Protein AF-A0A5D2RDF8-F1 (afdb_monomer)

Nearest PDB structures (foldseek):
  3jag-assembly1_O  TM=9.679E-01  e=6.924E-06  Oryctolagus cuniculus
  9axv-assembly1_Ba  TM=9.792E-01  e=3.289E-05  Schizosaccharomyces pombe
  8ove-assembly1_BO  TM=9.794E-01  e=1.372E-04  Trypanosoma brucei brucei
  6az3-assembly1_H  TM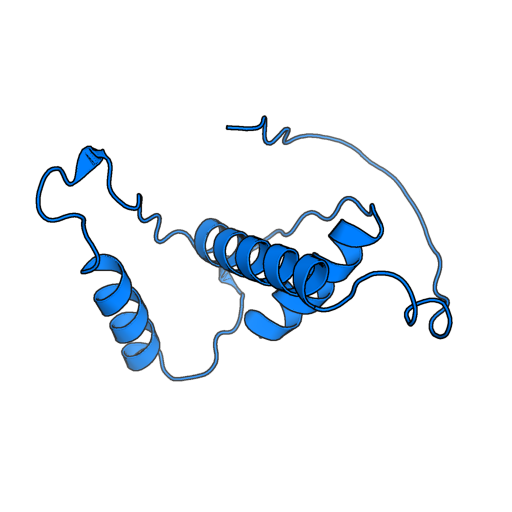=9.791E-01  e=1.562E-04  Leishmania donovani
  6zj3-assembly1_LW  TM=9.585E-01  e=4.711E-04  Euglena gracilis

Foldseek 3Di:
DLLVVLLVVLVCVVVVHDDDDPDLVPDDDPDDPVVVVVVLVVVVPDADPPDRVPTD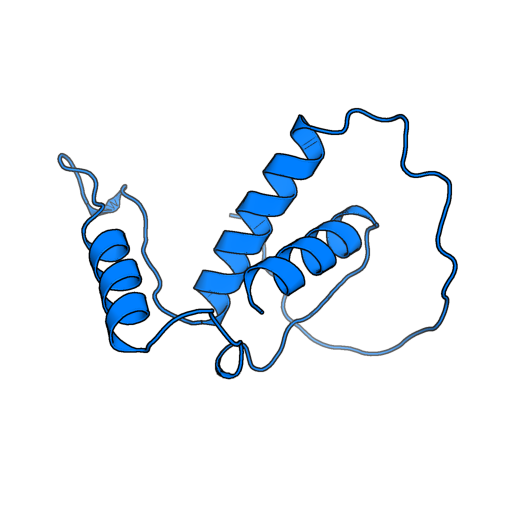DDDPDSVVVSVVSNVVNNVVCVVPDDDDPDPDDDDDDDDDDDDDDDDPDDD

InterPro domains:
  IPR005822 Large ribosomal subunit protein uL13 [PF00572] (2-73)
  IPR005822 Large ribosomal subunit protein uL13 [PTHR11545] (1-73)
  IPR036899 Large ribosomal subunit protein uL13 superfamily [G3DSA:3.90.1180.10] (1-76)
  IPR036899 Large ribosomal subunit protein uL13 superfamily [SSF52161] (1-73)

Organism: Gossypium tomentosum (NCBI:txid34277)

Mean predicted aligned error: 11.72 Å

Radius of gyration: 17.09 Å; Cα contacts (8 Å, |Δi|>4): 47; chains: 1; bounding box: 38×40×43 Å

pLDDT: mean 71.11, std 22.41, range [23.88, 92.69]

Structure (mmCIF, N/CA/C/O backbone):
data_AF-A0A5D2RDF8-F1
#
_entry.id   AF-A0A5D2RDF8-F1
#
loop_
_atom_site.group_PDB
_atom_site.id
_atom_site.type_symbol
_atom_site.label_atom_id
_atom_site.label_alt_id
_atom_site.label_comp_id
_atom_site.label_asym_id
_atom_site.label_entity_id
_atom_site.label_seq_id
_atom_site.pdbx_PDB_ins_code
_atom_site.Cartn_x
_atom_site.Cartn_y
_atom_site.Cartn_z
_atom_site.occupancy
_atom_site.B_iso_or_equiv
_atom_site.auth_seq_id
_atom_site.auth_comp_id
_atom_site.auth_asym_id
_atom_site.auth_atom_id
_atom_site.pdbx_PDB_model_num
ATOM 1 N N . MET A 1 1 ? 1.050 11.620 -0.627 1.00 80.50 1 MET A N 1
ATOM 2 C CA . MET A 1 1 ? 2.307 10.833 -0.672 1.00 80.50 1 MET A CA 1
ATOM 3 C C . MET A 1 1 ? 2.072 9.490 -0.003 1.00 80.50 1 MET A C 1
ATOM 5 O O . MET A 1 1 ? 1.679 9.496 1.160 1.00 80.50 1 MET A O 1
ATOM 9 N N . LEU A 1 2 ? 2.315 8.379 -0.709 1.00 85.56 2 LEU A N 1
ATOM 10 C CA . LEU A 1 2 ? 1.981 7.010 -0.270 1.00 85.56 2 LEU A CA 1
ATOM 11 C C . LEU A 1 2 ? 2.481 6.668 1.146 1.00 85.56 2 LEU A C 1
ATOM 13 O O . LEU A 1 2 ? 1.702 6.219 1.978 1.00 85.56 2 LEU A O 1
ATOM 17 N N . GLY A 1 3 ? 3.755 6.942 1.450 1.00 86.38 3 GLY A N 1
ATOM 18 C CA . GLY A 1 3 ? 4.330 6.633 2.767 1.00 86.38 3 GLY A CA 1
ATOM 19 C C . GLY A 1 3 ? 3.732 7.454 3.914 1.00 86.38 3 GLY A C 1
ATOM 20 O O . GLY A 1 3 ? 3.440 6.908 4.970 1.00 86.38 3 GLY A O 1
ATOM 21 N N . ARG A 1 4 ? 3.479 8.752 3.695 1.00 87.50 4 ARG A N 1
ATOM 22 C CA . ARG A 1 4 ? 2.877 9.626 4.721 1.00 87.50 4 ARG A CA 1
ATOM 23 C C . ARG A 1 4 ? 1.437 9.224 5.032 1.00 87.50 4 ARG A C 1
ATOM 25 O O . ARG A 1 4 ? 1.056 9.180 6.194 1.00 87.50 4 ARG A O 1
ATOM 32 N N . LEU A 1 5 ? 0.667 8.903 3.991 1.00 86.62 5 LEU A N 1
ATOM 33 C CA . LEU A 1 5 ? -0.696 8.399 4.134 1.00 86.62 5 LEU A CA 1
ATOM 34 C C . LEU A 1 5 ? -0.699 7.088 4.934 1.00 86.62 5 LEU A C 1
ATOM 36 O O . LEU A 1 5 ? -1.469 6.951 5.875 1.00 86.62 5 LEU A O 1
ATOM 40 N N . ALA A 1 6 ? 0.206 6.158 4.613 1.00 88.25 6 ALA A N 1
ATOM 41 C CA . ALA A 1 6 ? 0.295 4.872 5.300 1.00 88.25 6 ALA A CA 1
ATOM 42 C C . ALA A 1 6 ? 0.620 5.005 6.798 1.00 88.25 6 ALA A C 1
ATOM 44 O O . ALA A 1 6 ? 0.042 4.276 7.596 1.00 88.25 6 ALA A O 1
ATOM 45 N N . SER A 1 7 ? 1.492 5.940 7.195 1.00 86.56 7 SER A N 1
ATOM 46 C CA . SER A 1 7 ? 1.793 6.193 8.613 1.00 86.56 7 SER A CA 1
ATOM 47 C C . SER A 1 7 ? 0.580 6.692 9.398 1.00 86.56 7 SER A C 1
ATOM 49 O O . SER A 1 7 ? 0.355 6.241 10.517 1.00 86.56 7 SER A O 1
ATOM 51 N N . ILE A 1 8 ? -0.209 7.594 8.808 1.00 87.12 8 ILE A N 1
ATOM 52 C CA . ILE A 1 8 ? -1.426 8.121 9.439 1.00 87.12 8 ILE A CA 1
ATOM 53 C C . ILE A 1 8 ? -2.470 7.007 9.545 1.00 87.12 8 ILE A C 1
ATOM 55 O O . ILE A 1 8 ? -2.981 6.746 10.627 1.00 87.12 8 ILE A O 1
ATOM 59 N N . LEU A 1 9 ? -2.707 6.274 8.452 1.00 85.50 9 LEU A N 1
ATOM 60 C CA . LEU A 1 9 ? -3.643 5.149 8.435 1.00 85.50 9 LEU A CA 1
ATOM 61 C C . LEU A 1 9 ? -3.263 4.061 9.444 1.00 85.50 9 LEU A C 1
ATOM 63 O O . LEU A 1 9 ? -4.131 3.544 10.134 1.00 85.50 9 LEU A O 1
ATOM 67 N N . ALA A 1 10 ? -1.975 3.734 9.572 1.00 87.25 10 ALA A N 1
ATOM 68 C CA . ALA A 1 10 ? -1.510 2.772 10.567 1.00 87.25 10 ALA A CA 1
ATOM 69 C C . ALA A 1 10 ? -1.820 3.238 11.997 1.00 87.25 10 ALA A C 1
ATOM 71 O O . ALA A 1 10 ? -2.200 2.422 12.835 1.00 87.25 10 ALA A O 1
ATOM 72 N N . LYS A 1 11 ? -1.699 4.543 12.273 1.00 84.62 11 LYS A N 1
ATOM 73 C CA . LYS A 1 11 ? -2.011 5.086 13.594 1.00 84.62 11 LYS A CA 1
ATOM 74 C C . LYS A 1 11 ? -3.508 5.039 13.893 1.00 84.62 11 LYS A C 1
ATOM 76 O O . LYS A 1 11 ? -3.874 4.605 14.980 1.00 84.62 11 LYS A O 1
ATOM 81 N N . GLU A 1 12 ? -4.353 5.406 12.933 1.00 84.56 12 GLU A N 1
ATOM 82 C CA . GLU A 1 12 ? -5.808 5.335 13.113 1.00 84.56 12 GLU A CA 1
ATOM 83 C C . GLU A 1 12 ? -6.302 3.894 13.297 1.00 84.56 12 GLU A C 1
ATOM 85 O O . GLU A 1 12 ? -7.159 3.638 14.142 1.00 84.56 12 GLU A O 1
ATOM 90 N N . LEU A 1 13 ? -5.693 2.932 12.595 1.00 85.06 13 LEU A N 1
ATOM 91 C CA . LEU A 1 13 ? -5.985 1.509 12.786 1.00 85.06 13 LEU A CA 1
ATOM 92 C C . LEU A 1 13 ? -5.615 1.023 14.196 1.00 85.06 13 LEU A C 1
ATOM 94 O O . LEU A 1 13 ? -6.392 0.292 14.805 1.00 85.06 13 LEU A O 1
ATOM 98 N N . LEU A 1 14 ? -4.471 1.453 14.743 1.00 85.06 14 LEU A N 1
ATOM 99 C CA . LEU A 1 14 ? -4.063 1.121 16.118 1.00 85.06 14 LEU A CA 1
ATOM 100 C C . LEU A 1 14 ? -4.931 1.809 17.179 1.00 85.06 14 LEU A C 1
ATOM 102 O O . LEU A 1 14 ? -5.131 1.260 18.258 1.00 85.06 14 LEU A O 1
ATOM 106 N N . ASN A 1 15 ? -5.481 2.983 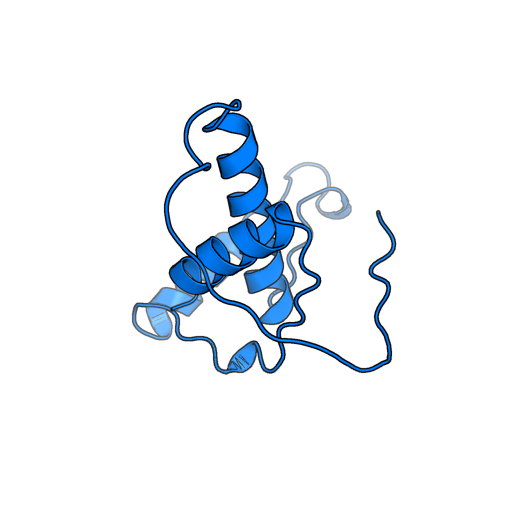16.869 1.00 85.00 15 ASN A N 1
ATOM 107 C CA . ASN A 1 15 ? -6.469 3.652 17.715 1.00 85.00 15 ASN A CA 1
ATOM 108 C C . ASN A 1 15 ? -7.848 2.952 17.674 1.00 85.00 15 ASN A C 1
ATOM 110 O O . ASN A 1 15 ? -8.772 3.388 18.357 1.00 85.00 15 ASN A O 1
ATOM 114 N N . GLY A 1 16 ? -8.006 1.887 16.875 1.00 82.31 16 GLY A N 1
ATOM 115 C CA . GLY A 1 16 ? -9.248 1.124 16.744 1.00 82.31 16 GLY A CA 1
ATOM 116 C C . GLY A 1 16 ? -10.264 1.732 15.775 1.00 82.31 16 GLY A C 1
ATOM 117 O O . GLY A 1 16 ? -11.418 1.300 15.751 1.00 82.31 16 GLY A O 1
ATOM 118 N N . GLN A 1 17 ? -9.870 2.719 14.964 1.00 84.00 17 GLN A N 1
ATOM 119 C CA . GLN A 1 17 ? -10.754 3.309 13.961 1.00 84.00 17 GLN A CA 1
ATOM 120 C C . GLN A 1 17 ? -10.821 2.432 12.708 1.00 84.00 17 GLN A C 1
ATOM 122 O O . GLN A 1 17 ? -9.809 1.968 12.179 1.00 84.00 17 GLN A O 1
ATOM 127 N N . LYS A 1 18 ? -12.036 2.224 12.193 1.00 82.19 18 LYS A N 1
ATOM 128 C CA . LYS A 1 18 ? -12.260 1.518 10.927 1.00 82.19 18 LYS A CA 1
ATOM 129 C C . LYS A 1 18 ? -12.132 2.513 9.779 1.00 82.19 18 LYS A C 1
ATOM 131 O O . LYS A 1 18 ? -12.977 3.390 9.633 1.00 82.19 18 LYS A O 1
ATOM 136 N N . VAL A 1 19 ? -11.090 2.363 8.964 1.00 80.12 19 VAL A N 1
ATOM 137 C CA . VAL A 1 19 ? -10.798 3.274 7.849 1.00 80.12 19 VAL A CA 1
ATOM 138 C C . VAL A 1 19 ? -10.877 2.530 6.520 1.00 80.12 19 VAL A C 1
ATOM 140 O O . VAL A 1 19 ? -10.296 1.457 6.366 1.00 80.12 19 VAL A O 1
ATOM 143 N N . VAL A 1 20 ? -11.575 3.119 5.546 1.00 85.56 20 VAL A N 1
ATOM 144 C CA . VAL A 1 20 ? -11.679 2.608 4.173 1.00 85.56 20 VAL A CA 1
ATOM 145 C C . VAL A 1 20 ? -10.988 3.588 3.232 1.00 85.56 20 VAL A C 1
ATOM 147 O O . VAL A 1 20 ? -11.275 4.783 3.248 1.00 85.56 20 VAL A O 1
ATOM 150 N N . VAL A 1 21 ? -10.075 3.083 2.403 1.00 83.12 21 VAL A N 1
ATOM 151 C CA . VAL A 1 21 ? -9.388 3.878 1.377 1.00 83.12 21 VAL A CA 1
ATOM 152 C C . VAL A 1 21 ? -9.975 3.528 0.017 1.00 83.12 21 VAL A C 1
ATOM 154 O O . VAL A 1 21 ? -9.949 2.371 -0.397 1.00 83.12 21 VAL A O 1
ATOM 157 N N . VAL A 1 22 ? -10.488 4.540 -0.678 1.00 86.31 22 VAL A N 1
ATOM 158 C CA . VAL A 1 22 ? -11.035 4.430 -2.036 1.00 86.31 22 VAL A CA 1
ATOM 159 C C . VAL A 1 22 ? -10.112 5.186 -2.997 1.00 86.31 22 VAL A C 1
ATOM 161 O O . VAL A 1 22 ? -9.418 6.111 -2.577 1.00 86.31 22 VAL A O 1
ATOM 164 N N . ARG A 1 23 ? -10.101 4.791 -4.276 1.00 86.81 23 ARG A N 1
ATOM 165 C CA . ARG A 1 23 ? -9.267 5.375 -5.344 1.00 86.81 23 ARG A CA 1
ATOM 166 C C . ARG A 1 23 ? -7.761 5.316 -5.071 1.00 86.81 23 ARG A C 1
ATOM 168 O O . ARG A 1 23 ? -7.054 6.322 -5.008 1.00 86.81 23 ARG A O 1
ATOM 175 N N . CYS A 1 24 ? -7.240 4.102 -4.905 1.00 82.62 24 CYS A N 1
ATOM 176 C CA . CYS A 1 24 ? -5.810 3.885 -4.669 1.00 82.62 24 CYS A CA 1
ATOM 177 C C . CYS A 1 24 ? -4.925 4.219 -5.890 1.00 82.62 24 CYS A C 1
AT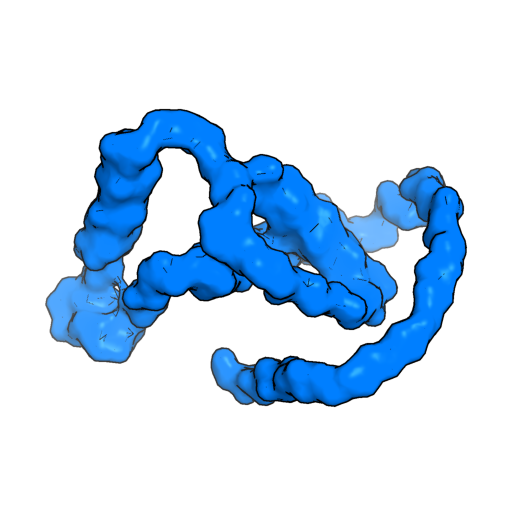OM 179 O O . CYS A 1 24 ? -3.708 4.339 -5.755 1.00 82.62 24 CYS A O 1
ATOM 181 N N . GLU A 1 25 ? -5.509 4.356 -7.077 1.00 83.25 25 GLU A N 1
ATOM 182 C CA . GLU A 1 25 ? -4.845 4.701 -8.336 1.00 83.25 25 GLU A CA 1
ATOM 183 C C . GLU A 1 25 ? -4.345 6.152 -8.402 1.00 83.25 25 GLU A C 1
ATOM 185 O O . GLU A 1 25 ? -3.361 6.421 -9.088 1.00 83.25 25 GLU A O 1
ATOM 190 N N . GLU A 1 26 ? -4.952 7.070 -7.648 1.00 86.62 26 GLU A N 1
ATOM 191 C CA . GLU A 1 26 ? -4.582 8.496 -7.625 1.00 86.62 26 GLU A CA 1
ATOM 192 C C . GLU A 1 26 ? -3.442 8.798 -6.632 1.00 86.62 26 GLU A C 1
ATOM 194 O O . GLU A 1 26 ? -3.022 9.943 -6.452 1.00 86.62 26 GLU A O 1
ATOM 199 N N . ILE A 1 27 ? -2.917 7.779 -5.949 1.00 85.88 27 ILE A N 1
ATOM 200 C CA . ILE A 1 27 ? -1.939 7.977 -4.881 1.00 85.88 27 ILE A CA 1
ATOM 201 C C . ILE A 1 27 ? -0.586 8.401 -5.454 1.00 85.88 27 ILE A C 1
ATOM 203 O O . ILE A 1 27 ? 0.114 7.643 -6.127 1.00 85.88 27 ILE A O 1
ATOM 207 N N . CYS A 1 28 ? -0.143 9.598 -5.067 1.00 86.00 28 CYS A N 1
ATOM 208 C CA . CYS A 1 28 ? 1.161 10.106 -5.475 1.00 86.00 28 CYS A CA 1
ATOM 209 C C . CYS A 1 28 ? 2.316 9.337 -4.809 1.00 86.00 28 CYS A C 1
ATOM 211 O O . CYS A 1 28 ? 2.450 9.313 -3.573 1.00 86.00 28 CYS A O 1
ATOM 213 N N . MET A 1 29 ? 3.202 8.792 -5.643 1.00 84.38 29 MET A N 1
ATOM 214 C CA . MET A 1 29 ? 4.523 8.292 -5.266 1.00 84.38 29 MET A CA 1
ATOM 215 C C . MET A 1 29 ? 5.593 9.301 -5.686 1.00 84.38 29 MET A C 1
ATOM 217 O O . MET A 1 29 ? 5.494 9.918 -6.741 1.00 84.38 29 MET A O 1
ATOM 221 N N . TRP A 1 30 ? 6.620 9.481 -4.857 1.00 82.81 30 TRP A N 1
ATOM 222 C CA . TRP A 1 30 ? 7.714 10.398 -5.176 1.00 82.81 30 TRP A CA 1
ATOM 223 C C . TRP A 1 30 ? 8.633 9.815 -6.258 1.00 82.81 30 TRP A C 1
ATOM 225 O O . TRP A 1 30 ? 8.998 8.646 -6.184 1.00 82.81 30 TRP A O 1
ATOM 235 N N . GLY A 1 31 ? 9.051 10.628 -7.228 1.00 85.69 31 GLY A N 1
ATOM 236 C CA . GLY A 1 31 ? 9.946 10.227 -8.320 1.00 85.69 31 GLY A CA 1
ATOM 237 C C . GLY A 1 31 ? 9.228 9.976 -9.652 1.00 85.69 31 GLY A C 1
ATOM 238 O O . GLY A 1 31 ? 8.011 9.839 -9.708 1.00 85.69 31 GLY A O 1
ATOM 239 N N . GLY A 1 32 ? 9.996 9.941 -10.746 1.00 90.62 32 GLY A N 1
ATOM 240 C CA . GLY A 1 32 ? 9.457 9.789 -12.102 1.00 90.62 32 GLY A CA 1
ATOM 241 C C . GLY A 1 32 ? 8.895 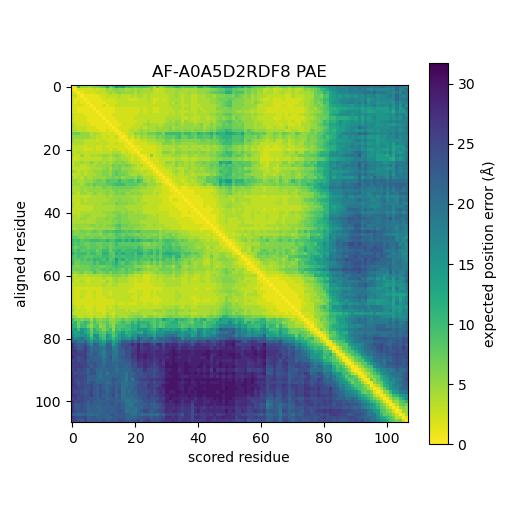8.393 -12.402 1.00 90.62 32 GLY A C 1
ATOM 242 O O . GLY A 1 32 ? 9.271 7.400 -11.772 1.00 90.62 32 GLY A O 1
ATOM 243 N N . LEU A 1 33 ? 8.041 8.308 -13.429 1.00 88.81 33 LEU A N 1
ATOM 244 C CA . LEU A 1 33 ? 7.354 7.073 -13.837 1.00 88.81 33 LEU A CA 1
ATOM 245 C C . LEU A 1 33 ? 8.325 5.916 -14.131 1.00 88.81 33 LEU A C 1
ATOM 247 O O . LEU A 1 33 ? 8.085 4.779 -13.727 1.00 88.81 33 LEU A O 1
ATOM 251 N N . VAL A 1 34 ? 9.452 6.203 -14.791 1.00 92.69 34 VAL A N 1
ATOM 252 C CA . VAL A 1 34 ? 10.467 5.194 -15.141 1.00 92.69 34 VAL A CA 1
ATOM 253 C C . VAL A 1 34 ? 11.124 4.614 -13.887 1.00 92.69 34 VAL A C 1
ATOM 255 O O . VAL A 1 34 ? 11.257 3.396 -13.766 1.00 92.69 34 VAL A O 1
ATOM 258 N N . SER A 1 35 ? 11.469 5.460 -12.915 1.00 89.94 35 SER A N 1
ATOM 259 C CA . SER A 1 35 ? 12.061 5.028 -11.644 1.00 89.94 35 SER A CA 1
ATOM 260 C C . SER A 1 35 ? 11.095 4.168 -10.834 1.00 89.94 35 SER A C 1
ATOM 262 O O . SER A 1 35 ? 11.485 3.120 -10.320 1.00 89.94 35 SER A O 1
ATOM 264 N N . GLN A 1 36 ? 9.816 4.551 -10.785 1.00 89.12 36 GLN A N 1
ATOM 265 C CA . GLN A 1 36 ? 8.789 3.759 -10.106 1.00 89.12 36 GLN A CA 1
ATOM 266 C C . GLN A 1 36 ? 8.558 2.408 -10.782 1.00 89.12 36 GLN A C 1
ATOM 268 O O . GLN A 1 36 ? 8.536 1.372 -10.112 1.00 89.12 36 GLN A O 1
ATOM 273 N N . LYS A 1 37 ? 8.515 2.382 -12.118 1.00 90.44 37 LYS A N 1
ATOM 274 C CA . LYS A 1 37 ? 8.456 1.133 -12.885 1.00 90.44 37 LYS A CA 1
ATOM 275 C C . LYS A 1 37 ? 9.654 0.233 -12.576 1.00 90.44 37 LYS A C 1
ATOM 277 O O . LYS A 1 37 ? 9.473 -0.962 -12.360 1.00 90.44 37 LYS A O 1
ATOM 282 N N . MET A 1 38 ? 10.869 0.781 -12.501 1.00 92.12 38 MET A N 1
ATOM 283 C CA . MET A 1 38 ? 12.065 0.010 -12.139 1.00 92.12 38 MET A CA 1
ATOM 284 C C . MET A 1 38 ? 11.994 -0.560 -10.720 1.00 92.12 38 MET A C 1
ATOM 286 O O . MET A 1 38 ? 12.368 -1.715 -10.519 1.00 92.12 38 MET A O 1
ATOM 290 N N . ASN A 1 39 ? 11.483 0.199 -9.750 1.00 89.31 39 ASN A N 1
ATOM 291 C CA . ASN A 1 39 ? 11.304 -0.279 -8.377 1.00 89.31 39 ASN A CA 1
ATOM 292 C C . ASN A 1 39 ? 10.317 -1.450 -8.310 1.00 89.31 39 ASN A C 1
ATOM 294 O O . ASN A 1 39 ? 10.611 -2.471 -7.685 1.00 89.31 39 ASN A O 1
ATOM 298 N N . ILE A 1 40 ? 9.195 -1.347 -9.025 1.00 88.94 40 ILE A N 1
ATOM 299 C CA . ILE A 1 40 ? 8.208 -2.428 -9.128 1.00 88.94 40 ILE A CA 1
ATOM 300 C C . ILE A 1 40 ? 8.813 -3.644 -9.845 1.00 88.94 40 ILE A C 1
ATOM 302 O O . ILE A 1 40 ? 8.689 -4.763 -9.357 1.00 88.94 40 ILE A O 1
ATOM 306 N N . MET A 1 41 ? 9.547 -3.457 -10.946 1.00 89.94 41 MET A N 1
ATOM 307 C CA . MET A 1 41 ? 10.214 -4.562 -11.651 1.00 89.94 41 MET A CA 1
ATOM 308 C C . MET A 1 41 ? 11.259 -5.270 -10.777 1.00 89.94 41 MET A C 1
ATOM 310 O O . MET A 1 41 ? 11.338 -6.497 -10.782 1.00 89.94 41 MET A O 1
ATOM 314 N N . ARG A 1 42 ? 12.046 -4.525 -9.990 1.00 90.81 42 ARG A N 1
ATOM 315 C CA . ARG A 1 42 ? 12.988 -5.101 -9.012 1.00 90.81 42 ARG A CA 1
ATOM 316 C C . ARG A 1 42 ? 12.261 -5.907 -7.946 1.00 90.81 42 ARG A C 1
ATOM 318 O O . ARG A 1 42 ? 12.750 -6.958 -7.541 1.00 90.81 42 ARG A O 1
ATOM 325 N N . PHE A 1 43 ? 11.106 -5.423 -7.503 1.00 84.38 43 PHE A N 1
ATOM 326 C CA . PHE A 1 43 ? 10.270 -6.143 -6.561 1.00 84.38 43 PHE A CA 1
ATOM 327 C C . PHE A 1 43 ? 9.759 -7.455 -7.170 1.00 84.38 43 PHE A C 1
ATOM 329 O O . PHE A 1 43 ? 9.978 -8.499 -6.566 1.00 84.38 43 PHE A O 1
ATOM 336 N N . LEU A 1 44 ? 9.221 -7.423 -8.396 1.00 86.44 44 LEU A N 1
ATOM 337 C CA . LEU A 1 44 ? 8.698 -8.595 -9.114 1.00 86.44 44 LEU A CA 1
ATOM 338 C C . LEU A 1 44 ? 9.743 -9.693 -9.383 1.00 86.44 44 LEU A C 1
ATOM 340 O O . LEU A 1 44 ? 9.411 -10.874 -9.487 1.00 86.44 44 LEU A O 1
ATOM 344 N N . ARG A 1 45 ? 11.026 -9.328 -9.463 1.00 88.38 45 ARG A N 1
ATOM 345 C CA . ARG A 1 45 ? 12.129 -10.294 -9.603 1.00 88.38 45 ARG A CA 1
ATOM 346 C C . ARG A 1 45 ? 12.366 -11.137 -8.347 1.00 88.38 45 ARG A C 1
ATOM 348 O O . ARG A 1 45 ? 12.970 -12.198 -8.450 1.00 88.38 45 ARG A O 1
ATOM 355 N N . LYS A 1 46 ? 11.911 -10.698 -7.168 1.00 87.94 46 LYS A N 1
ATOM 356 C CA . LYS A 1 46 ? 12.102 -11.442 -5.913 1.00 87.94 46 LYS A CA 1
ATOM 357 C C . LYS A 1 46 ? 11.180 -12.663 -5.886 1.00 87.94 46 LYS A C 1
ATOM 359 O O . LYS A 1 46 ? 9.983 -12.516 -5.666 1.00 87.94 46 LYS A O 1
ATOM 364 N N . ARG A 1 47 ? 11.730 -13.860 -6.088 1.00 83.56 47 ARG A N 1
ATOM 365 C CA . ARG A 1 47 ? 11.009 -15.139 -5.999 1.00 83.56 47 ARG A CA 1
ATOM 366 C C . ARG A 1 47 ? 11.817 -16.147 -5.188 1.00 83.56 47 ARG A C 1
ATOM 368 O O . ARG A 1 47 ? 13.034 -16.023 -5.081 1.00 83.56 47 ARG A O 1
ATOM 375 N N . MET A 1 48 ? 11.134 -17.126 -4.602 1.00 87.50 48 MET A N 1
ATOM 376 C CA . MET A 1 48 ? 11.796 -18.260 -3.955 1.00 87.50 48 MET A CA 1
ATOM 377 C C . MET A 1 48 ? 12.410 -19.164 -5.035 1.00 87.50 48 MET A C 1
ATOM 379 O O . MET A 1 48 ? 11.726 -19.483 -6.005 1.00 87.50 48 MET A O 1
ATOM 383 N N . ASN A 1 49 ? 13.676 -19.565 -4.868 1.00 86.75 49 ASN A N 1
ATOM 384 C CA . ASN A 1 49 ? 14.397 -20.369 -5.865 1.00 86.75 49 ASN A CA 1
ATOM 385 C C . ASN A 1 49 ? 13.874 -21.816 -5.959 1.00 86.75 49 ASN A C 1
ATOM 387 O O . ASN A 1 49 ? 13.807 -22.381 -7.041 1.00 86.75 49 ASN A O 1
ATOM 391 N N . THR A 1 50 ? 13.483 -22.413 -4.828 1.00 88.50 50 THR A N 1
ATOM 392 C CA . THR A 1 50 ? 13.074 -23.826 -4.736 1.00 88.50 50 THR A CA 1
ATOM 393 C C . THR A 1 50 ? 11.663 -24.079 -5.263 1.00 88.50 50 THR A C 1
ATOM 395 O O . THR A 1 50 ? 11.477 -24.922 -6.134 1.00 88.50 50 THR A O 1
ATOM 398 N N . LYS A 1 51 ? 10.652 -23.355 -4.759 1.00 87.44 51 LYS A N 1
ATOM 399 C CA . LYS A 1 51 ? 9.272 -23.447 -5.258 1.00 87.44 51 LYS A CA 1
ATOM 400 C C . LYS A 1 51 ? 8.617 -22.065 -5.334 1.00 87.44 51 LYS A C 1
ATOM 402 O O . LYS A 1 51 ? 8.245 -21.508 -4.298 1.00 87.44 51 LYS A O 1
ATOM 407 N N . PRO A 1 52 ? 8.398 -21.519 -6.544 1.00 81.44 52 PRO A N 1
ATOM 408 C CA . PRO A 1 52 ? 7.877 -20.163 -6.704 1.00 81.44 52 PRO A CA 1
ATOM 409 C C . PRO A 1 52 ? 6.436 -20.009 -6.194 1.00 81.44 52 PRO A C 1
ATOM 411 O O . PRO A 1 52 ? 6.056 -18.912 -5.801 1.00 81.44 52 PRO A O 1
ATOM 414 N N . SER A 1 53 ? 5.659 -21.096 -6.133 1.00 79.75 53 SER A N 1
ATOM 415 C CA . SER A 1 53 ? 4.264 -21.096 -5.668 1.00 79.75 53 SER A CA 1
ATOM 416 C C . SER A 1 53 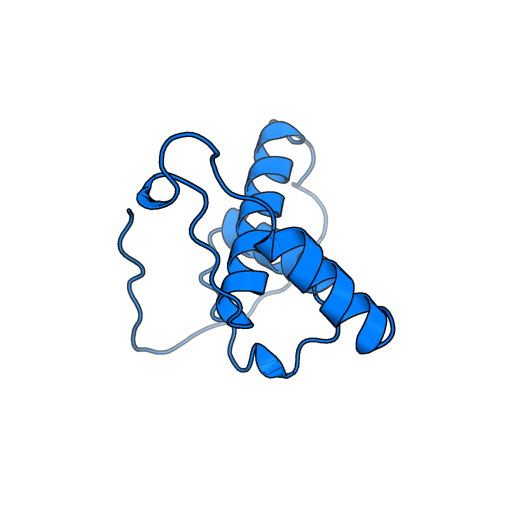? 4.102 -20.856 -4.160 1.00 79.75 53 SER A C 1
ATOM 418 O O . SER A 1 53 ? 3.070 -20.345 -3.752 1.00 79.75 53 SER A O 1
ATOM 420 N N . HIS A 1 54 ? 5.100 -21.208 -3.336 1.00 79.25 54 HIS A N 1
ATOM 421 C CA . HIS A 1 54 ? 5.110 -20.900 -1.891 1.00 79.25 54 HIS A CA 1
ATOM 422 C C . HIS A 1 54 ? 5.888 -19.614 -1.572 1.00 79.25 54 HIS A C 1
ATOM 424 O O . HIS A 1 54 ? 6.086 -19.269 -0.410 1.00 79.25 54 HIS A O 1
ATOM 430 N N . GLY A 1 55 ? 6.385 -18.925 -2.601 1.00 76.75 55 GLY A N 1
ATOM 431 C CA . GLY A 1 55 ? 7.090 -17.662 -2.450 1.00 76.75 55 GLY A CA 1
ATOM 432 C C . GLY A 1 55 ? 6.154 -16.488 -2.181 1.00 76.75 55 GLY A C 1
ATOM 433 O O . GLY A 1 55 ? 4.946 -16.625 -2.008 1.00 76.75 55 GLY A O 1
ATOM 434 N N . LEU A 1 56 ? 6.730 -15.288 -2.188 1.00 79.00 56 LEU A N 1
ATOM 435 C CA . LEU A 1 56 ? 5.950 -14.059 -2.113 1.00 79.00 56 LEU A CA 1
ATOM 436 C C . LEU A 1 56 ? 5.005 -13.959 -3.316 1.00 79.00 56 LEU A C 1
ATOM 438 O O . LEU A 1 56 ? 5.463 -13.833 -4.452 1.00 79.00 56 LEU A O 1
ATOM 442 N N . ILE A 1 57 ? 3.699 -13.933 -3.058 1.00 79.06 57 ILE A N 1
ATOM 443 C CA . ILE A 1 57 ? 2.702 -13.619 -4.081 1.00 79.06 57 ILE A CA 1
ATOM 444 C C . ILE A 1 57 ? 2.697 -12.103 -4.283 1.00 79.06 57 ILE A C 1
ATOM 446 O O . ILE A 1 57 ? 2.548 -11.319 -3.340 1.00 79.06 57 ILE A O 1
ATOM 450 N N . GLN A 1 58 ? 2.943 -11.679 -5.520 1.00 77.94 58 GLN A N 1
ATOM 451 C CA . GLN A 1 58 ? 3.139 -10.277 -5.865 1.00 77.94 58 GLN A CA 1
ATOM 452 C C . GLN A 1 58 ? 1.939 -9.771 -6.645 1.00 77.94 58 GLN A C 1
ATOM 454 O O . GLN A 1 58 ? 1.775 -10.084 -7.821 1.00 77.94 58 GLN A O 1
ATOM 459 N N . PHE A 1 59 ? 1.128 -8.945 -5.996 1.00 77.69 59 PHE A N 1
ATOM 460 C CA . PHE A 1 59 ? 0.009 -8.285 -6.647 1.00 77.69 59 PHE A CA 1
ATOM 461 C C . PHE A 1 59 ? 0.386 -6.834 -6.979 1.00 77.69 59 PHE A C 1
ATOM 463 O O . PHE A 1 59 ? 0.609 -6.052 -6.054 1.00 77.69 59 PHE A O 1
ATOM 470 N N . PRO A 1 60 ? 0.461 -6.447 -8.266 1.00 76.62 60 PRO A N 1
ATOM 471 C CA . PRO A 1 60 ? 0.846 -5.094 -8.673 1.00 76.62 60 PRO A CA 1
ATOM 472 C C . PRO A 1 60 ? -0.302 -4.072 -8.592 1.00 76.62 60 PRO A C 1
ATOM 474 O O . PRO A 1 60 ? -0.119 -2.925 -8.988 1.00 76.62 60 PRO A O 1
ATOM 477 N N . ALA A 1 61 ? -1.482 -4.466 -8.103 1.00 85.75 61 ALA A N 1
ATOM 478 C CA . ALA A 1 61 ? -2.619 -3.564 -7.961 1.00 85.75 61 ALA A CA 1
ATOM 479 C C . ALA A 1 61 ? -2.321 -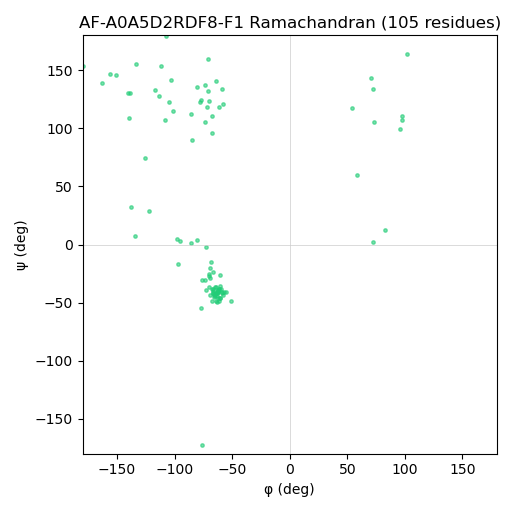2.445 -6.939 1.00 85.75 61 ALA A C 1
ATOM 481 O O . ALA A 1 61 ? -1.737 -2.726 -5.887 1.00 85.75 61 ALA A O 1
ATOM 482 N N . PRO A 1 62 ? -2.761 -1.197 -7.190 1.00 82.69 62 PRO A N 1
ATOM 483 C CA . PRO A 1 62 ? -2.441 -0.052 -6.334 1.00 82.69 62 PRO A CA 1
ATOM 484 C C . PRO A 1 62 ? -2.950 -0.224 -4.894 1.00 82.69 62 PRO A C 1
ATOM 486 O O . PRO A 1 62 ? -2.246 0.117 -3.944 1.00 82.69 62 PRO A O 1
ATOM 489 N N . ALA A 1 63 ? -4.116 -0.852 -4.717 1.00 85.12 63 ALA A N 1
ATOM 490 C CA . ALA A 1 63 ? -4.653 -1.188 -3.398 1.00 85.12 63 ALA A CA 1
ATOM 491 C C . ALA A 1 63 ? -3.747 -2.163 -2.620 1.00 85.12 63 ALA A C 1
ATOM 493 O O . ALA A 1 63 ? -3.501 -1.977 -1.430 1.00 85.12 63 ALA A O 1
ATOM 494 N N . ASN A 1 64 ? -3.176 -3.160 -3.301 1.00 84.38 64 ASN A N 1
ATOM 495 C CA . ASN A 1 64 ? -2.309 -4.160 -2.673 1.00 84.38 64 ASN A CA 1
ATOM 496 C C . ASN A 1 64 ? -0.929 -3.595 -2.317 1.00 84.38 64 ASN A C 1
ATOM 498 O O . ASN A 1 64 ? -0.332 -4.012 -1.321 1.00 84.38 64 ASN A O 1
ATOM 502 N N . ILE A 1 65 ? -0.433 -2.624 -3.091 1.00 85.50 65 ILE A N 1
ATOM 503 C CA . ILE A 1 65 ? 0.782 -1.869 -2.756 1.00 85.50 65 ILE A CA 1
ATOM 504 C C . ILE A 1 65 ? 0.558 -1.090 -1.456 1.00 85.50 65 ILE A C 1
ATOM 506 O O . ILE A 1 65 ? 1.361 -1.208 -0.532 1.00 85.50 65 ILE A O 1
ATOM 510 N N . LEU A 1 66 ? -0.558 -0.361 -1.359 1.00 85.56 66 LEU A N 1
ATOM 511 C CA . LEU A 1 66 ? -0.922 0.399 -0.164 1.00 85.56 66 LEU A CA 1
ATOM 512 C C . LEU A 1 66 ? -1.100 -0.506 1.062 1.00 85.56 66 LEU A C 1
ATOM 514 O O . LEU A 1 66 ? -0.495 -0.252 2.104 1.00 85.56 66 LEU A O 1
ATOM 518 N N . TRP A 1 67 ? -1.851 -1.600 0.932 1.00 85.00 67 TRP A N 1
ATOM 519 C CA . TRP A 1 67 ? -2.063 -2.553 2.023 1.00 85.00 67 TRP A CA 1
ATOM 520 C C . TRP A 1 67 ? -0.750 -3.156 2.534 1.00 85.00 67 TRP A C 1
ATOM 522 O O . TRP A 1 67 ? -0.527 -3.277 3.740 1.00 85.00 67 TRP A O 1
ATOM 532 N N . ARG A 1 68 ? 0.177 -3.482 1.626 1.00 85.38 68 ARG A N 1
ATOM 533 C CA . ARG A 1 68 ? 1.510 -3.974 1.988 1.00 85.38 68 ARG A CA 1
ATOM 534 C C . ARG A 1 68 ? 2.314 -2.937 2.776 1.00 85.38 68 ARG A C 1
ATOM 536 O O . ARG A 1 68 ? 3.000 -3.316 3.723 1.00 85.38 68 ARG A O 1
ATOM 543 N N . THR A 1 69 ? 2.243 -1.659 2.403 1.00 85.94 69 THR A N 1
ATOM 544 C CA . THR A 1 69 ? 2.920 -0.582 3.138 1.00 85.94 69 THR A CA 1
ATOM 545 C C . THR A 1 69 ? 2.325 -0.400 4.532 1.00 85.94 69 THR A C 1
ATOM 547 O O . THR A 1 69 ? 3.083 -0.339 5.495 1.00 85.94 69 THR A O 1
ATOM 550 N N . ILE A 1 70 ? 0.993 -0.395 4.659 1.00 86.69 70 ILE A N 1
ATOM 551 C CA . ILE A 1 70 ? 0.309 -0.262 5.954 1.00 86.69 70 ILE A CA 1
ATOM 552 C C . ILE A 1 70 ? 0.689 -1.413 6.888 1.00 86.69 70 ILE A C 1
ATOM 554 O O . ILE A 1 70 ? 1.086 -1.156 8.021 1.00 86.69 70 ILE A O 1
ATOM 558 N N . ARG A 1 71 ? 0.676 -2.666 6.408 1.00 85.56 71 ARG A N 1
ATOM 559 C CA . ARG A 1 71 ? 1.111 -3.822 7.215 1.00 85.56 71 ARG A CA 1
ATOM 560 C C . ARG A 1 71 ? 2.541 -3.679 7.736 1.00 85.56 71 ARG A C 1
ATOM 562 O O . ARG A 1 71 ? 2.805 -4.001 8.890 1.00 85.56 71 ARG A O 1
ATOM 569 N N . GLY A 1 72 ? 3.454 -3.173 6.906 1.00 84.62 72 GLY A N 1
ATOM 570 C CA . GLY A 1 72 ? 4.829 -2.896 7.326 1.00 84.62 72 GLY A CA 1
ATOM 571 C C . GLY A 1 72 ? 4.928 -1.793 8.388 1.00 84.62 72 GLY A C 1
ATOM 572 O O . GLY A 1 72 ? 5.748 -1.896 9.295 1.00 84.62 72 GLY A O 1
ATOM 573 N N . CYS A 1 73 ? 4.082 -0.761 8.306 1.00 84.56 73 CYS A N 1
ATOM 574 C CA . CYS A 1 73 ? 4.036 0.330 9.283 1.00 84.56 73 CYS A CA 1
ATOM 575 C C . CYS A 1 73 ? 3.421 -0.088 10.626 1.00 84.56 73 CYS A C 1
ATOM 577 O O . CYS A 1 73 ? 3.928 0.332 11.663 1.00 84.56 73 CYS A O 1
ATOM 579 N N . VAL A 1 74 ? 2.372 -0.918 10.623 1.00 80.69 74 VAL A N 1
ATOM 580 C CA . VAL A 1 74 ? 1.741 -1.430 11.855 1.00 80.69 74 VAL A CA 1
ATOM 581 C C . VAL A 1 74 ? 2.739 -2.261 12.664 1.00 80.69 74 VAL A C 1
ATOM 583 O O . VAL A 1 74 ? 2.913 -2.013 13.854 1.00 80.69 74 VAL A O 1
ATOM 586 N N . PHE A 1 75 ? 3.475 -3.162 12.002 1.00 70.88 75 PHE A N 1
ATOM 587 C CA . PHE A 1 75 ? 4.512 -3.968 12.655 1.00 70.88 75 PHE A CA 1
ATOM 588 C C . PHE A 1 75 ? 5.615 -3.108 13.291 1.00 70.88 75 PHE A C 1
ATOM 590 O O . PHE A 1 75 ? 6.094 -3.407 14.379 1.00 70.88 75 PHE A O 1
ATO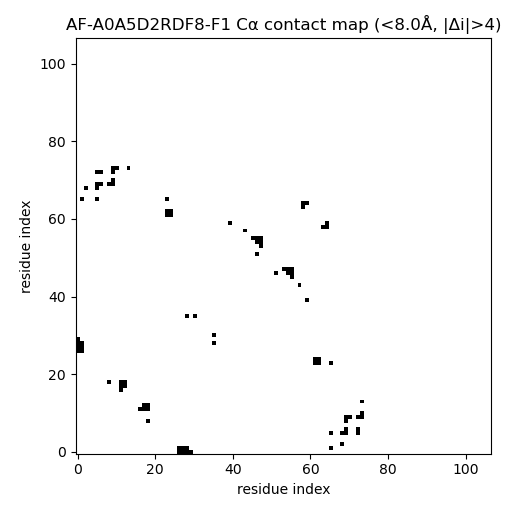M 597 N N . LEU A 1 76 ? 6.007 -2.009 12.637 1.00 66.00 76 LEU A N 1
ATOM 598 C CA . LEU A 1 76 ? 7.021 -1.104 13.176 1.00 66.00 76 LEU A CA 1
ATOM 599 C C . LEU A 1 76 ? 6.539 -0.386 14.447 1.00 66.00 76 LEU A C 1
ATOM 601 O O . LEU A 1 76 ? 7.310 -0.252 15.390 1.00 66.00 76 LEU A O 1
ATOM 605 N N . PHE A 1 77 ? 5.288 0.083 14.485 1.00 60.94 77 PHE A N 1
ATOM 606 C CA . PHE A 1 77 ? 4.767 0.827 15.636 1.00 60.94 77 PHE A CA 1
ATOM 607 C C . PHE A 1 77 ? 4.633 -0.036 16.893 1.00 60.94 77 PHE A C 1
ATOM 609 O O . PHE A 1 77 ? 4.964 0.445 17.974 1.00 60.94 77 PHE A O 1
ATOM 616 N N . GLU A 1 78 ? 4.215 -1.297 16.761 1.00 58.41 78 GLU A N 1
ATOM 617 C CA . GLU A 1 78 ? 4.138 -2.205 17.913 1.00 58.41 78 GLU A CA 1
ATOM 618 C C . GLU A 1 78 ? 5.514 -2.547 18.495 1.00 58.41 78 GLU A C 1
ATOM 620 O O . GLU A 1 78 ? 5.676 -2.604 19.710 1.00 58.41 78 GLU A O 1
ATOM 625 N N . VAL A 1 79 ? 6.528 -2.734 17.644 1.00 59.94 79 VAL A N 1
ATOM 626 C CA . VAL A 1 79 ? 7.877 -3.114 18.098 1.00 59.94 79 VAL A CA 1
ATOM 627 C C . VAL A 1 79 ? 8.639 -1.926 18.697 1.00 59.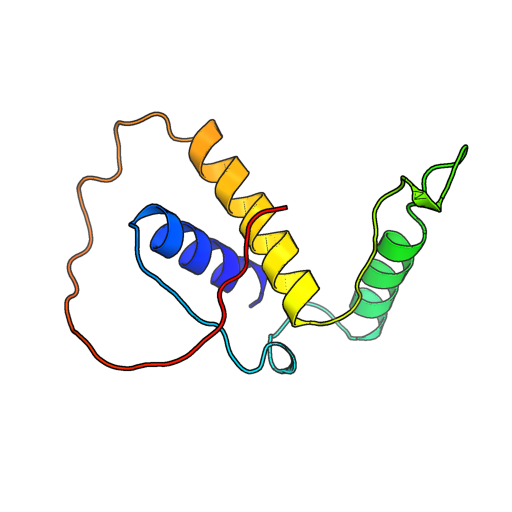94 79 VAL A C 1
ATOM 629 O O . VAL A 1 79 ? 9.468 -2.112 19.585 1.00 59.94 79 VAL A O 1
ATOM 632 N N . LEU A 1 80 ? 8.382 -0.702 18.222 1.00 56.06 80 LEU A N 1
ATOM 633 C CA . LEU A 1 80 ? 9.161 0.484 18.600 1.00 56.06 80 LEU A CA 1
ATOM 634 C C . LEU A 1 80 ? 8.529 1.316 19.730 1.00 56.06 80 LEU A C 1
ATOM 636 O O . LEU A 1 80 ? 9.235 2.108 20.349 1.00 56.06 80 LEU A O 1
ATOM 640 N N . PHE A 1 81 ? 7.237 1.134 20.027 1.00 53.03 81 PHE A N 1
ATOM 641 C CA . PHE A 1 81 ? 6.539 1.837 21.111 1.00 53.03 81 PHE A CA 1
ATOM 642 C C . PHE A 1 81 ? 5.838 0.873 22.082 1.00 53.03 81 PHE A C 1
ATOM 644 O O . PHE A 1 81 ? 4.607 0.809 22.112 1.00 53.03 81 PHE A O 1
ATOM 651 N N . PRO A 1 82 ? 6.583 0.176 22.959 1.00 50.91 82 PRO A N 1
ATOM 652 C CA . PRO A 1 82 ? 5.989 -0.385 24.161 1.00 50.91 82 PRO A CA 1
ATOM 653 C C . PRO A 1 82 ? 5.555 0.759 25.110 1.00 50.91 82 PRO A C 1
ATOM 655 O O . PRO A 1 82 ? 6.331 1.307 25.884 1.00 50.91 82 PRO A O 1
ATOM 658 N N . CYS A 1 83 ? 4.273 1.116 25.027 1.00 44.16 83 CYS A N 1
ATOM 659 C CA . CYS A 1 83 ? 3.396 1.528 26.134 1.00 44.16 83 CYS A CA 1
ATOM 660 C C . CYS A 1 83 ? 3.491 2.882 26.885 1.00 44.16 83 CYS A C 1
ATOM 662 O O . CYS A 1 83 ? 2.650 3.045 27.764 1.00 44.16 83 CYS A O 1
ATOM 664 N N . SER A 1 84 ? 4.343 3.885 26.614 1.00 42.94 84 SER A N 1
ATOM 665 C CA . SER A 1 84 ? 4.380 5.050 27.554 1.00 42.94 84 SER A CA 1
ATOM 666 C C . SER A 1 84 ? 4.383 6.496 27.033 1.00 42.94 84 SER A C 1
ATOM 668 O O . SER A 1 84 ? 4.472 7.397 27.862 1.00 42.94 84 SER A O 1
ATOM 670 N N . VAL A 1 85 ? 4.205 6.799 25.734 1.00 44.31 85 VAL A N 1
ATOM 671 C CA . VAL A 1 85 ? 4.295 8.216 25.271 1.00 44.31 85 VAL A CA 1
ATOM 672 C C . VAL A 1 85 ? 3.231 8.670 24.256 1.00 44.31 85 VAL A C 1
ATOM 674 O O . VAL A 1 85 ? 3.506 9.521 23.420 1.00 44.31 85 VAL A O 1
ATOM 677 N N . VAL A 1 86 ? 1.993 8.159 24.292 1.00 41.09 86 VAL A N 1
ATOM 678 C CA . VAL A 1 86 ? 0.939 8.644 23.358 1.00 41.09 86 VAL A CA 1
ATOM 679 C C . VAL A 1 86 ? -0.309 9.187 24.058 1.00 41.09 86 VAL A C 1
ATOM 681 O O . VAL A 1 86 ? -1.400 9.144 23.505 1.00 41.09 86 VAL A O 1
ATOM 684 N N . SER A 1 87 ? -0.165 9.722 25.274 1.00 36.50 87 SER A N 1
ATOM 685 C CA . SER A 1 87 ? -1.308 10.277 26.017 1.00 36.50 87 SER A CA 1
ATOM 686 C C . SER A 1 87 ? -1.478 11.799 25.921 1.00 36.50 87 SER A C 1
ATOM 688 O O . SER A 1 87 ? -2.363 12.334 26.584 1.00 36.50 87 SER A O 1
ATOM 690 N N . GLN A 1 88 ? -0.689 12.533 25.131 1.00 39.38 88 GLN A N 1
ATOM 691 C CA . GLN A 1 88 ? -0.856 13.988 25.013 1.00 39.38 88 GLN A CA 1
ATOM 692 C C . GLN A 1 88 ? -0.689 14.453 23.563 1.00 39.38 88 GLN A C 1
ATOM 694 O O . GLN A 1 88 ? 0.308 14.132 22.926 1.00 39.38 88 GLN A O 1
ATOM 699 N N . PHE A 1 89 ? -1.663 15.250 23.105 1.00 29.91 89 PHE A N 1
ATOM 700 C CA . PHE A 1 89 ? -1.863 15.800 21.754 1.00 29.91 89 PHE A CA 1
ATOM 701 C C . PHE A 1 89 ? -2.347 14.747 20.740 1.00 29.91 89 PHE A C 1
ATOM 703 O O . PHE A 1 89 ? -1.589 13.901 20.297 1.00 29.91 89 PHE A O 1
ATOM 710 N N . PHE A 1 90 ? -3.612 14.716 20.321 1.00 26.72 90 PHE A N 1
ATOM 711 C CA . PHE A 1 90 ? -4.412 15.834 19.825 1.00 26.72 90 PHE A CA 1
ATOM 712 C C . PHE A 1 90 ? -5.902 15.448 19.861 1.00 26.72 90 PHE A C 1
ATOM 714 O O . PHE A 1 90 ? -6.268 14.326 19.519 1.00 26.72 90 PHE A O 1
ATOM 721 N N . ILE A 1 91 ? -6.752 16.390 20.269 1.00 29.78 91 ILE A N 1
ATOM 722 C CA . ILE A 1 91 ? -8.212 16.316 20.164 1.00 29.78 91 ILE A CA 1
ATOM 723 C C . ILE A 1 91 ? -8.598 16.599 18.707 1.00 29.78 91 ILE A C 1
ATOM 725 O O . ILE A 1 91 ? -8.284 17.678 18.209 1.00 29.78 91 ILE A O 1
ATOM 729 N N . TRP A 1 92 ? -9.340 15.695 18.062 1.00 24.20 92 TRP A N 1
ATOM 730 C CA . TRP A 1 92 ? -10.514 16.079 17.271 1.00 24.20 92 TRP A CA 1
ATOM 731 C C . TRP A 1 92 ? -11.513 14.925 17.133 1.00 24.20 92 TRP A C 1
ATOM 733 O O . TRP A 1 92 ? -11.154 13.752 17.144 1.00 24.20 92 TRP A O 1
ATOM 743 N N . SER A 1 93 ? -12.776 15.335 17.090 1.00 25.98 93 SER A N 1
ATOM 744 C CA . SER A 1 93 ? -14.029 14.585 17.192 1.00 25.98 93 SER A CA 1
ATOM 745 C C . SER A 1 93 ? -14.725 14.505 15.820 1.00 25.98 93 SER A C 1
ATOM 747 O O . SER A 1 93 ? -14.265 15.135 14.877 1.00 25.98 93 SER A O 1
ATOM 749 N N . VAL A 1 94 ? -15.885 13.833 15.776 1.00 33.44 94 VAL A N 1
ATOM 750 C CA . VAL A 1 94 ? -16.914 13.716 14.707 1.00 33.44 94 VAL A CA 1
ATOM 751 C C . VAL A 1 94 ? -16.763 12.463 13.821 1.00 33.44 94 VAL A C 1
ATOM 753 O O . VAL A 1 94 ? -15.821 12.365 13.045 1.00 33.44 94 VAL A O 1
ATOM 756 N N . ASN A 1 95 ? -17.540 11.390 14.076 1.00 32.94 95 ASN A N 1
ATOM 757 C CA . ASN A 1 95 ? -18.951 11.088 13.685 1.00 32.94 95 ASN A CA 1
ATOM 758 C C . ASN A 1 95 ? -19.095 10.792 12.180 1.00 32.94 95 ASN A C 1
ATOM 760 O O . ASN A 1 95 ? -18.528 11.512 11.376 1.00 32.94 95 ASN A O 1
ATOM 764 N N . GLU A 1 96 ? -19.920 9.882 11.663 1.00 41.81 96 GLU A N 1
ATOM 765 C CA . GLU A 1 96 ? -20.700 8.696 12.067 1.00 41.81 96 GLU A CA 1
ATOM 766 C C . GLU A 1 96 ? -21.376 8.243 10.741 1.00 41.81 96 GLU A C 1
ATOM 768 O O . GLU A 1 96 ? -21.664 9.118 9.924 1.00 41.81 96 GLU A O 1
ATOM 773 N N . LYS A 1 97 ? -21.710 6.945 10.575 1.00 35.72 97 LYS A N 1
ATOM 774 C CA . LYS A 1 97 ? -22.721 6.398 9.617 1.00 35.72 97 LYS A CA 1
ATOM 775 C C . LYS A 1 97 ? -22.327 6.409 8.122 1.00 35.72 97 LYS A C 1
ATOM 777 O O . LYS A 1 97 ? -21.813 7.390 7.617 1.00 35.72 97 LYS A O 1
ATOM 782 N N . ASP A 1 98 ? -22.477 5.382 7.289 1.00 33.34 98 ASP A N 1
ATOM 783 C CA . ASP A 1 98 ? -23.105 4.058 7.293 1.00 33.34 98 ASP A CA 1
ATOM 784 C C . ASP A 1 98 ? -22.264 3.193 6.324 1.00 33.34 98 ASP A C 1
ATOM 786 O O . ASP A 1 98 ? -21.667 3.702 5.381 1.00 33.34 98 ASP A O 1
ATOM 790 N N . GLY A 1 99 ? -22.075 1.898 6.558 1.00 37.81 99 GLY A N 1
ATOM 791 C CA . GLY A 1 99 ? -22.951 0.921 5.919 1.00 37.81 99 GLY A CA 1
ATOM 792 C C . GLY A 1 99 ? -22.316 0.333 4.651 1.00 37.81 99 GLY A C 1
ATOM 793 O O . GLY A 1 99 ? -22.236 0.989 3.621 1.00 37.81 99 GLY A O 1
ATOM 794 N N . ASN A 1 100 ? -21.969 -0.953 4.752 1.00 30.72 100 ASN A N 1
ATOM 795 C CA . ASN A 1 100 ? -21.701 -1.926 3.682 1.00 30.72 100 ASN A CA 1
ATOM 796 C C . ASN A 1 100 ? -20.240 -2.179 3.279 1.00 30.72 100 ASN A C 1
ATOM 798 O O . ASN A 1 100 ? -19.629 -1.402 2.559 1.00 30.72 100 ASN A O 1
ATOM 802 N N . PHE A 1 101 ? -19.800 -3.375 3.712 1.00 32.62 101 PHE A N 1
ATOM 803 C CA . PHE A 1 101 ? -18.931 -4.352 3.036 1.00 32.62 101 PHE A CA 1
ATOM 804 C C . PHE A 1 101 ? -17.585 -3.808 2.532 1.00 32.62 101 PHE A C 1
ATOM 806 O O . PHE A 1 101 ? -17.528 -2.936 1.682 1.00 32.62 101 PHE A O 1
ATOM 813 N N . TRP A 1 102 ? -16.442 -4.287 3.025 1.00 28.95 102 TRP A N 1
ATOM 814 C CA . TRP A 1 102 ? -16.008 -5.680 2.901 1.00 28.95 102 TRP A CA 1
ATOM 815 C C . TRP A 1 102 ? -15.334 -6.197 4.176 1.00 28.95 102 TRP A C 1
ATOM 817 O O . TRP A 1 102 ? -14.411 -5.580 4.708 1.00 28.95 102 TRP A O 1
ATOM 827 N N . VAL A 1 103 ? -15.781 -7.368 4.629 1.00 26.86 103 VAL A N 1
ATOM 828 C CA . VAL A 1 103 ? -15.054 -8.217 5.574 1.00 26.86 103 VAL A CA 1
ATOM 829 C C . VAL A 1 103 ? -13.808 -8.721 4.843 1.00 26.86 103 VAL A C 1
ATOM 831 O O . VAL A 1 103 ? -13.918 -9.490 3.892 1.00 26.86 103 VAL A O 1
ATOM 834 N N . PHE A 1 104 ? -12.622 -8.254 5.235 1.00 28.64 104 PHE A N 1
ATOM 835 C CA . PHE A 1 104 ? -11.397 -8.998 4.952 1.00 28.64 104 PHE A CA 1
ATOM 836 C C . PHE A 1 104 ? -11.246 -10.015 6.077 1.00 28.64 104 PHE A C 1
ATOM 838 O O . PHE A 1 104 ? -10.689 -9.709 7.131 1.00 28.64 104 PHE A O 1
ATOM 845 N N . ASP A 1 105 ? -11.826 -11.196 5.857 1.00 23.88 105 ASP A N 1
ATOM 846 C CA . ASP A 1 105 ? -11.581 -12.359 6.694 1.00 23.88 105 ASP A CA 1
ATOM 847 C C . ASP A 1 105 ? -10.088 -12.677 6.675 1.00 23.88 105 ASP A C 1
ATOM 849 O O . ASP A 1 105 ? -9.422 -12.657 5.635 1.00 23.88 105 ASP A O 1
ATOM 853 N N . ALA A 1 106 ? -9.579 -12.920 7.875 1.00 25.53 106 ALA A N 1
ATOM 854 C CA . ALA A 1 106 ? -8.217 -13.322 8.131 1.00 25.53 106 ALA A CA 1
ATOM 855 C C . ALA A 1 106 ? -7.885 -14.619 7.381 1.00 25.53 106 ALA A C 1
ATOM 857 O O . ALA A 1 106 ? -8.507 -15.648 7.631 1.00 25.53 106 ALA A O 1
ATOM 858 N N . TRP A 1 107 ? -6.870 -14.547 6.521 1.00 33.78 107 TRP A N 1
ATOM 859 C CA . TRP A 1 107 ? -5.862 -15.584 6.292 1.00 33.78 107 TRP A CA 1
ATOM 860 C C . TRP A 1 107 ? -4.525 -14.904 5.983 1.00 33.78 107 TRP A C 1
ATOM 862 O O . TRP A 1 107 ? -4.509 -13.934 5.187 1.00 33.78 107 TRP A O 1
#

Solvent-accessible surface area (backbone atoms only — not comparable to full-atom values): 7179 Å² total; per-residue (Å²): 86,54,70,64,52,30,53,52,52,31,50,42,48,75,76,69,49,91,80,86,89,77,71,50,81,76,59,45,66,90,76,55,72,69,59,52,50,50,53,51,51,59,52,71,66,58,64,42,89,89,50,60,88,81,28,73,84,83,63,89,50,49,59,52,50,51,52,52,50,25,56,57,44,42,57,48,50,62,73,74,54,83,86,83,86,84,88,73,89,81,93,85,84,84,90,78,91,78,88,80,86,81,86,80,74,90,128

Sequence (107 aa):
MLGRLASILAKELLNGQKVVVVRCEEICMWGGLVSQKMNIMRFLRKRMNTKPSHGLIQFPAPANILWRTIRGCVFLFEVLFPCSVVSQFFIWSVNEKDGNFWVFDAW

Secondary structure (DSSP, 8-state):
-HHHHHHHHHHHHHTT-------GGGPPPSS-HHHHHHHHHHHHT---SS-GGGS------HHHHHHHHHHHHHHHHHHH--SSS-SSS------------------